Protein AF-A0A0F9RCV1-F1 (afdb_monomer_lite)

Organism: NCBI:txid412755

pLDDT: mean 79.88, std 15.78, range [42.22, 96.56]

Secondary structure (DSSP, 8-state):
--HHHHHHHHHHHHHHHHHHHHHHTT--HHHHHHHHHHHHHHHHHHT-TTS--TTS----

Foldseek 3Di:
DDPVVVLVVQLVVQLVVQLVVCVVVVHDSVVSNVVSNLVSQVVSVVVPVVRDRPSPDDPD

Sequence (60 aa):
MNDLGLQSLAFAKRYVSLTDALMSQGVAEAKAREEARATALIMMYHENPDNPCPLCGGDA

Radius of gyration: 13.0 Å; chains: 1; bounding box: 28×36×28 Å

Structure (mmCIF, N/CA/C/O backbone):
data_AF-A0A0F9RCV1-F1
#
_entry.id   AF-A0A0F9RCV1-F1
#
loop_
_atom_site.group_PDB
_atom_site.id
_atom_site.type_symbol
_atom_site.label_atom_id
_atom_site.label_alt_id
_atom_site.label_comp_id
_atom_site.label_asym_id
_atom_site.label_entity_id
_atom_site.label_seq_id
_atom_site.pdbx_PDB_ins_code
_atom_site.Cartn_x
_atom_site.Cartn_y
_atom_site.Cartn_z
_atom_site.occupancy
_atom_site.B_iso_or_equiv
_atom_site.auth_seq_id
_atom_site.auth_comp_id
_atom_site.auth_asym_id
_atom_site.auth_atom_id
_atom_site.pdbx_PDB_model_num
ATOM 1 N N . MET A 1 1 ? 14.770 14.905 -15.723 1.00 47.06 1 MET A N 1
ATOM 2 C CA . MET A 1 1 ? 14.322 14.315 -14.442 1.00 47.06 1 MET A CA 1
ATOM 3 C C . MET A 1 1 ? 14.730 12.857 -14.464 1.00 47.06 1 MET A C 1
ATOM 5 O O . MET A 1 1 ? 14.464 12.217 -15.470 1.00 47.06 1 MET A O 1
ATOM 9 N N . ASN A 1 2 ? 15.434 12.371 -13.438 1.00 51.69 2 ASN A N 1
ATOM 10 C CA . ASN A 1 2 ? 15.854 10.969 -13.385 1.00 51.69 2 ASN A CA 1
ATOM 11 C C . ASN A 1 2 ? 14.635 10.056 -13.237 1.00 51.69 2 ASN A C 1
ATOM 13 O O . ASN A 1 2 ? 13.739 10.349 -12.444 1.00 51.69 2 ASN A O 1
ATOM 17 N N . ASP A 1 3 ? 14.656 8.944 -13.962 1.00 74.31 3 ASP A N 1
ATOM 18 C CA . ASP A 1 3 ? 13.624 7.905 -13.961 1.00 74.31 3 ASP A CA 1
ATOM 19 C C . ASP A 1 3 ? 13.289 7.418 -12.534 1.00 74.31 3 ASP A C 1
ATOM 21 O O . ASP A 1 3 ? 12.127 7.294 -12.153 1.00 74.31 3 ASP A O 1
ATOM 25 N N . LEU A 1 4 ? 14.309 7.342 -11.671 1.00 72.12 4 LEU A N 1
ATOM 26 C CA . LEU A 1 4 ? 14.189 6.979 -10.255 1.00 72.12 4 LEU A CA 1
ATOM 27 C C . L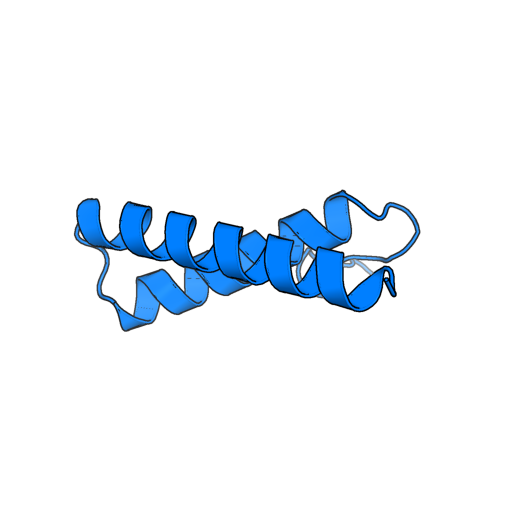EU A 1 4 ? 13.219 7.875 -9.458 1.00 72.12 4 LEU A C 1
ATOM 29 O O . LEU A 1 4 ? 12.511 7.404 -8.567 1.00 72.12 4 LEU A O 1
ATOM 33 N N . GLY A 1 5 ? 13.177 9.176 -9.765 1.00 77.56 5 GLY A N 1
ATOM 34 C CA . GLY A 1 5 ? 12.304 10.130 -9.075 1.00 77.56 5 GLY A CA 1
ATOM 35 C C . GLY A 1 5 ? 10.834 9.959 -9.461 1.00 77.56 5 GLY A C 1
ATOM 36 O O . GLY A 1 5 ? 9.955 10.044 -8.603 1.00 77.56 5 GLY A O 1
ATOM 37 N N . LEU A 1 6 ? 10.568 9.658 -10.735 1.00 83.31 6 LEU A N 1
ATOM 38 C CA . LEU A 1 6 ? 9.220 9.365 -11.229 1.00 83.31 6 LEU A CA 1
ATOM 39 C C . LEU A 1 6 ? 8.716 8.023 -10.690 1.00 83.31 6 LEU A C 1
ATOM 41 O O . LEU A 1 6 ? 7.578 7.949 -10.227 1.00 83.31 6 LEU A O 1
ATOM 45 N N . GLN A 1 7 ? 9.579 7.005 -10.660 1.00 80.06 7 GLN A N 1
ATOM 46 C CA . GLN A 1 7 ? 9.266 5.699 -10.080 1.00 80.06 7 GLN A CA 1
ATOM 47 C C . GLN A 1 7 ? 8.972 5.786 -8.573 1.00 80.06 7 GLN A C 1
ATOM 49 O O . GLN A 1 7 ? 7.973 5.242 -8.103 1.00 80.06 7 GLN A O 1
ATOM 54 N N . SER A 1 8 ? 9.777 6.542 -7.818 1.00 83.81 8 SER A N 1
ATOM 55 C CA . SER A 1 8 ? 9.560 6.749 -6.376 1.00 83.81 8 SER A CA 1
ATOM 56 C C . SER A 1 8 ? 8.245 7.482 -6.090 1.00 83.81 8 SER A C 1
ATOM 58 O O . SER A 1 8 ? 7.515 7.134 -5.160 1.00 83.81 8 SER A O 1
ATOM 60 N N . LEU A 1 9 ? 7.902 8.479 -6.913 1.00 87.31 9 LEU A N 1
ATOM 61 C CA . LEU A 1 9 ? 6.633 9.195 -6.802 1.00 87.31 9 LEU A CA 1
ATOM 62 C C . LEU A 1 9 ? 5.437 8.297 -7.156 1.00 87.31 9 LEU A C 1
ATOM 64 O O . LEU A 1 9 ? 4.401 8.364 -6.491 1.00 87.31 9 LEU A O 1
ATOM 68 N N . ALA A 1 10 ? 5.567 7.459 -8.187 1.00 86.25 10 ALA A N 1
ATOM 69 C CA . ALA A 1 10 ? 4.535 6.505 -8.583 1.00 86.25 10 ALA A CA 1
ATOM 70 C C . ALA A 1 10 ? 4.277 5.463 -7.484 1.00 86.25 10 ALA A C 1
ATOM 72 O O . ALA A 1 10 ? 3.119 5.206 -7.146 1.00 86.25 10 ALA A O 1
ATOM 73 N N . PHE A 1 11 ? 5.340 4.942 -6.864 1.00 87.50 11 PHE A N 1
ATOM 74 C CA . PHE A 1 11 ? 5.246 4.058 -5.705 1.00 87.50 11 PHE A CA 1
ATOM 75 C C . PHE A 1 11 ? 4.497 4.715 -4.546 1.00 87.50 11 PHE A C 1
ATOM 77 O O . PHE A 1 11 ? 3.520 4.158 -4.049 1.00 87.50 11 PHE A O 1
ATOM 84 N N . ALA A 1 12 ? 4.910 5.923 -4.146 1.00 89.75 12 ALA A N 1
ATOM 85 C CA . ALA A 1 12 ? 4.313 6.627 -3.014 1.00 89.75 12 ALA A CA 1
ATOM 86 C C . ALA A 1 12 ? 2.807 6.865 -3.212 1.00 89.75 12 ALA A C 1
ATOM 88 O O . ALA A 1 12 ? 2.016 6.616 -2.303 1.00 89.75 12 ALA A O 1
ATOM 89 N N . LYS A 1 13 ? 2.395 7.281 -4.418 1.00 90.25 13 LYS A N 1
ATOM 90 C CA . LYS A 1 13 ? 0.976 7.475 -4.755 1.00 90.25 13 LYS A CA 1
ATOM 91 C C . LYS A 1 13 ? 0.173 6.177 -4.649 1.00 90.25 13 LYS A C 1
ATOM 93 O O . LYS A 1 13 ? -0.909 6.180 -4.066 1.00 90.25 13 LYS A O 1
ATOM 98 N N . ARG A 1 14 ? 0.699 5.071 -5.188 1.00 89.44 14 ARG A N 1
ATOM 99 C CA . ARG A 1 14 ? 0.039 3.755 -5.129 1.00 89.44 14 ARG A CA 1
ATOM 100 C C . ARG A 1 14 ? -0.066 3.238 -3.700 1.00 89.44 14 ARG A C 1
ATOM 102 O O . ARG A 1 14 ? -1.133 2.794 -3.294 1.00 89.44 14 ARG A O 1
ATOM 109 N N . TYR A 1 15 ? 1.013 3.350 -2.932 1.00 92.19 15 TYR A N 1
ATOM 110 C CA . TYR A 1 15 ? 1.057 2.927 -1.538 1.00 92.19 15 TYR A CA 1
ATOM 111 C C . TYR A 1 15 ? 0.005 3.640 -0.675 1.00 92.19 15 TYR A C 1
ATOM 113 O O . TYR A 1 15 ? -0.738 2.979 0.051 1.00 92.19 15 TYR A O 1
ATOM 121 N N . VAL A 1 16 ? -0.104 4.969 -0.787 1.00 93.44 16 VAL A N 1
ATOM 122 C CA . VAL A 1 16 ? -1.111 5.750 -0.046 1.00 93.44 16 VAL A CA 1
ATOM 123 C C . VAL A 1 16 ? -2.522 5.325 -0.451 1.00 93.44 16 VAL A C 1
ATOM 125 O O . VAL A 1 16 ? -3.317 4.963 0.410 1.00 93.44 16 VAL A O 1
ATOM 128 N N . SER A 1 17 ? -2.801 5.252 -1.758 1.00 94.44 17 SER A N 1
ATOM 129 C CA . SER A 1 17 ? -4.122 4.854 -2.258 1.00 94.44 17 SER A CA 1
ATOM 130 C C . SER A 1 17 ? -4.546 3.456 -1.792 1.00 94.44 17 SER A C 1
ATOM 132 O O . SER A 1 17 ? -5.718 3.251 -1.482 1.00 94.44 17 SER A O 1
ATOM 134 N N . LEU A 1 18 ? -3.622 2.491 -1.753 1.00 93.38 18 LEU A N 1
ATOM 135 C CA . LEU A 1 18 ? -3.894 1.131 -1.277 1.00 93.38 18 LEU A CA 1
ATOM 136 C C . LEU A 1 18 ? -4.120 1.092 0.234 1.00 93.38 18 LEU A C 1
ATOM 138 O O . LEU A 1 18 ? -5.033 0.416 0.702 1.00 93.38 18 LEU A O 1
ATOM 142 N N . THR A 1 19 ? -3.319 1.840 0.993 1.00 96.19 19 THR A N 1
ATOM 143 C CA . THR A 1 19 ? -3.461 1.919 2.451 1.00 96.19 19 THR A CA 1
ATOM 144 C C . THR A 1 19 ? -4.827 2.501 2.821 1.00 96.19 19 THR A C 1
ATOM 146 O O . THR A 1 19 ? -5.543 1.906 3.625 1.00 96.19 19 THR A O 1
ATOM 149 N N . ASP A 1 20 ? -5.238 3.598 2.181 1.00 96.25 20 ASP A N 1
ATOM 150 C CA . ASP A 1 20 ? -6.543 4.231 2.409 1.00 96.25 20 ASP A CA 1
ATOM 151 C C . ASP A 1 20 ? -7.704 3.300 2.024 1.00 96.25 20 ASP A C 1
ATOM 153 O O . ASP A 1 20 ? -8.684 3.164 2.764 1.00 96.25 20 ASP A O 1
ATOM 157 N N . ALA A 1 21 ? -7.576 2.583 0.902 1.00 96.06 21 ALA A N 1
ATOM 158 C CA . ALA A 1 21 ? -8.569 1.604 0.472 1.00 96.06 21 ALA A CA 1
ATOM 159 C C . ALA A 1 21 ? -8.710 0.438 1.466 1.00 96.06 21 ALA A C 1
ATOM 161 O O . ALA A 1 21 ? -9.825 -0.007 1.731 1.00 96.06 21 ALA A O 1
ATOM 162 N N . LEU A 1 22 ? -7.614 -0.049 2.050 1.00 94.69 22 LEU A N 1
ATOM 163 C CA . LEU A 1 22 ? -7.649 -1.122 3.049 1.00 94.69 22 LEU A CA 1
ATOM 164 C C . LEU A 1 22 ? -8.213 -0.635 4.389 1.00 94.69 22 LEU A C 1
ATOM 166 O O . LEU A 1 22 ? -9.046 -1.310 4.993 1.00 94.69 22 LEU A O 1
ATOM 170 N N . MET A 1 23 ? -7.829 0.562 4.833 1.00 96.00 23 MET A N 1
ATOM 171 C CA . MET A 1 23 ? -8.368 1.147 6.064 1.00 96.00 23 MET A CA 1
ATOM 172 C C . MET A 1 23 ? -9.873 1.417 5.961 1.00 96.00 23 MET A C 1
ATOM 174 O O . MET A 1 23 ? -10.604 1.144 6.911 1.00 96.00 23 MET A O 1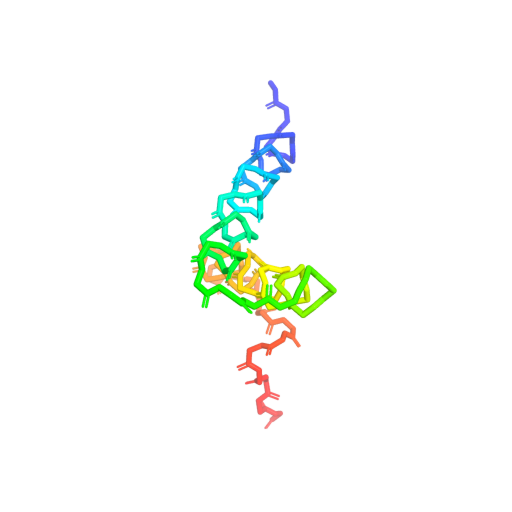
ATOM 178 N N . SER A 1 24 ? -10.369 1.872 4.804 1.00 96.56 24 SER A N 1
ATOM 179 C CA . SER A 1 24 ? -11.815 2.068 4.585 1.00 96.56 24 SER A CA 1
ATOM 180 C C . SER A 1 24 ? -12.625 0.763 4.581 1.00 96.56 24 SER A C 1
ATOM 182 O O . SER A 1 24 ? -13.824 0.788 4.843 1.00 96.56 24 SER A O 1
ATOM 184 N N . GLN A 1 25 ? -11.969 -0.383 4.368 1.00 95.12 25 GLN A N 1
ATOM 185 C CA . GLN A 1 25 ? -12.552 -1.722 4.523 1.00 95.12 25 GLN A CA 1
ATOM 186 C C . GLN A 1 25 ? -12.481 -2.249 5.968 1.00 95.12 25 GLN A C 1
ATOM 188 O O . GLN A 1 25 ? -12.887 -3.378 6.236 1.00 95.12 25 GLN A O 1
ATOM 193 N N . GLY A 1 26 ? -11.970 -1.451 6.911 1.00 95.44 26 GLY A N 1
ATOM 194 C CA . GLY A 1 26 ? -11.838 -1.826 8.318 1.00 95.44 26 GLY A CA 1
ATOM 195 C C . GLY A 1 26 ? -10.563 -2.606 8.649 1.00 95.44 26 GLY A C 1
ATOM 196 O O . GLY A 1 26 ? -10.461 -3.174 9.736 1.00 95.44 26 GLY A O 1
ATOM 197 N N . VAL A 1 27 ? -9.576 -2.646 7.746 1.00 95.50 27 VAL A N 1
ATOM 198 C CA . VAL A 1 27 ? -8.267 -3.243 8.042 1.00 95.50 27 VAL A CA 1
ATOM 199 C C . VAL A 1 27 ? -7.498 -2.325 8.993 1.00 95.50 27 VAL A C 1
ATOM 201 O O . VAL A 1 27 ? -7.381 -1.124 8.755 1.00 95.50 27 VAL A O 1
ATOM 204 N N . ALA A 1 28 ? -6.940 -2.894 10.064 1.00 96.25 28 ALA A N 1
ATOM 205 C CA . ALA A 1 28 ? -6.102 -2.152 11.001 1.00 96.25 28 ALA A CA 1
ATOM 206 C C . ALA A 1 28 ? -4.923 -1.482 10.277 1.00 96.25 28 ALA A C 1
ATOM 208 O O . ALA A 1 28 ? -4.268 -2.118 9.453 1.00 96.25 28 ALA A O 1
ATOM 209 N N . GLU A 1 29 ? -4.613 -0.233 10.629 1.00 92.62 29 GLU A N 1
ATOM 210 C CA . GLU A 1 29 ? -3.604 0.596 9.951 1.00 92.62 29 GLU A CA 1
ATOM 211 C C . GLU A 1 29 ? -2.256 -0.120 9.764 1.00 92.62 29 GLU A C 1
ATOM 213 O O . GLU A 1 29 ? -1.687 -0.094 8.674 1.00 92.62 29 GLU A O 1
ATOM 218 N N . ALA A 1 30 ? -1.764 -0.814 10.797 1.00 92.81 30 ALA A N 1
ATOM 219 C CA . ALA A 1 30 ? -0.507 -1.559 10.722 1.00 92.81 30 ALA A CA 1
ATOM 220 C C . ALA A 1 30 ? -0.535 -2.643 9.629 1.00 92.81 30 ALA A C 1
ATOM 222 O O . ALA A 1 30 ? 0.397 -2.738 8.833 1.00 92.81 30 ALA A O 1
ATOM 223 N N . LYS A 1 31 ? -1.638 -3.397 9.542 1.00 93.31 31 LYS A N 1
ATOM 224 C CA . LYS A 1 31 ? -1.834 -4.434 8.524 1.00 93.31 31 LYS A CA 1
ATOM 225 C C . LYS A 1 31 ? -2.081 -3.826 7.143 1.00 93.31 31 LYS A C 1
ATOM 227 O O . LYS A 1 31 ? -1.518 -4.292 6.163 1.00 93.31 31 LYS A O 1
ATOM 232 N N . ALA A 1 32 ? -2.865 -2.751 7.058 1.00 94.31 32 ALA A N 1
ATOM 233 C CA . ALA A 1 32 ? -3.125 -2.046 5.804 1.00 94.31 32 ALA A CA 1
ATOM 234 C C . ALA A 1 32 ? -1.825 -1.549 5.155 1.00 94.31 32 ALA A C 1
ATOM 236 O O . ALA A 1 32 ? -1.634 -1.709 3.953 1.00 94.31 32 ALA A O 1
ATOM 237 N N . ARG A 1 33 ? -0.903 -1.003 5.956 1.00 93.12 33 ARG A N 1
ATOM 238 C CA . ARG A 1 33 ? 0.418 -0.559 5.491 1.00 93.12 33 ARG A CA 1
ATOM 239 C C . ARG A 1 33 ? 1.297 -1.710 5.013 1.00 93.12 33 ARG A C 1
ATOM 241 O O . ARG A 1 33 ? 1.974 -1.574 3.999 1.00 93.12 33 ARG A O 1
ATOM 248 N N . GLU A 1 34 ? 1.306 -2.829 5.727 1.00 92.62 34 GLU A N 1
ATOM 249 C CA . GLU A 1 34 ? 2.090 -4.005 5.341 1.00 92.62 34 GLU A CA 1
ATOM 250 C C . GLU A 1 34 ? 1.629 -4.567 3.987 1.00 92.62 34 GLU A C 1
ATOM 252 O O . GLU A 1 34 ? 2.429 -4.686 3.056 1.00 92.62 34 GLU A O 1
ATOM 257 N N . GLU A 1 35 ? 0.323 -4.795 3.845 1.00 89.44 35 GLU A N 1
ATOM 258 C CA . GLU A 1 35 ? -0.304 -5.323 2.627 1.00 89.44 35 GLU A CA 1
ATOM 259 C C . GLU A 1 35 ? -0.165 -4.347 1.444 1.00 89.44 35 GLU A C 1
ATOM 261 O O . GLU A 1 35 ? 0.184 -4.740 0.325 1.00 89.44 35 GLU A O 1
ATOM 266 N N . ALA A 1 36 ? -0.366 -3.045 1.684 1.00 92.00 36 ALA A N 1
ATOM 267 C CA . ALA A 1 36 ? -0.187 -2.010 0.669 1.00 92.00 36 ALA A CA 1
ATOM 268 C C . ALA A 1 36 ? 1.269 -1.913 0.200 1.00 92.00 36 ALA A C 1
ATOM 270 O O . ALA A 1 36 ? 1.518 -1.714 -0.990 1.00 92.00 36 ALA A O 1
ATOM 271 N N . ARG A 1 37 ? 2.243 -2.074 1.107 1.00 88.69 37 ARG A N 1
ATOM 272 C CA . ARG A 1 37 ? 3.669 -2.074 0.761 1.00 88.69 37 ARG A CA 1
ATOM 273 C C . ARG A 1 37 ? 4.023 -3.277 -0.104 1.00 88.69 37 ARG A C 1
ATOM 275 O O . ARG A 1 37 ? 4.673 -3.090 -1.130 1.00 88.69 37 ARG A O 1
ATOM 282 N N . ALA A 1 38 ? 3.598 -4.478 0.289 1.00 87.38 38 ALA A N 1
ATOM 283 C CA . ALA A 1 38 ? 3.838 -5.693 -0.485 1.00 87.38 38 ALA A CA 1
ATOM 284 C C . ALA A 1 38 ? 3.237 -5.569 -1.893 1.00 87.38 38 ALA A C 1
ATOM 286 O O . ALA A 1 38 ? 3.939 -5.746 -2.886 1.00 87.38 38 ALA A O 1
ATOM 287 N N . THR A 1 39 ? 1.976 -5.141 -1.982 1.00 87.44 39 THR A N 1
ATOM 288 C CA . THR A 1 39 ? 1.270 -4.949 -3.256 1.00 87.44 39 THR A CA 1
ATOM 289 C C . THR A 1 39 ? 1.949 -3.898 -4.139 1.00 87.44 39 THR A C 1
ATOM 291 O O . THR A 1 39 ? 2.200 -4.148 -5.317 1.00 87.44 39 THR A O 1
ATOM 294 N N . ALA A 1 40 ? 2.298 -2.731 -3.587 1.00 86.00 40 ALA A N 1
ATOM 295 C CA . ALA A 1 40 ? 2.942 -1.661 -4.348 1.00 86.00 40 ALA A CA 1
ATOM 296 C C . ALA A 1 40 ? 4.327 -2.071 -4.878 1.00 86.00 40 ALA A C 1
ATOM 298 O O . ALA A 1 40 ? 4.685 -1.690 -5.993 1.00 86.00 40 ALA A O 1
ATOM 299 N N . LEU A 1 41 ? 5.084 -2.865 -4.111 1.00 83.12 41 LEU A N 1
ATOM 300 C CA . LEU A 1 41 ? 6.354 -3.433 -4.564 1.00 83.12 41 LEU A CA 1
ATOM 301 C C . LEU A 1 41 ? 6.125 -4.425 -5.706 1.00 83.12 41 LEU A C 1
ATOM 303 O O . LEU A 1 41 ? 6.720 -4.257 -6.766 1.00 83.12 41 LEU A O 1
ATOM 307 N N . ILE A 1 42 ? 5.227 -5.399 -5.531 1.00 82.62 42 ILE A N 1
ATOM 308 C CA . ILE A 1 42 ? 4.897 -6.397 -6.562 1.00 82.62 42 ILE A CA 1
ATOM 309 C C . ILE A 1 42 ? 4.531 -5.714 -7.884 1.00 82.62 42 ILE A C 1
ATOM 311 O O . ILE A 1 42 ? 5.066 -6.078 -8.926 1.00 82.62 42 ILE A O 1
ATOM 315 N N . MET A 1 43 ? 3.692 -4.674 -7.844 1.00 79.75 43 MET A N 1
ATOM 316 C CA . MET A 1 43 ? 3.305 -3.919 -9.040 1.00 79.75 43 MET A CA 1
ATOM 317 C C . MET A 1 43 ? 4.491 -3.238 -9.736 1.00 79.75 43 MET A C 1
ATOM 319 O O . MET A 1 43 ? 4.558 -3.265 -10.960 1.00 79.75 43 MET A O 1
ATOM 323 N N . MET A 1 44 ? 5.436 -2.651 -8.991 1.00 76.88 44 MET A N 1
ATOM 324 C CA . MET A 1 44 ? 6.630 -2.032 -9.592 1.00 76.88 44 MET A CA 1
ATOM 325 C C . MET A 1 44 ? 7.545 -3.047 -10.279 1.00 76.88 44 MET A C 1
ATOM 327 O O . MET A 1 44 ? 8.150 -2.731 -11.305 1.00 76.88 44 MET A O 1
ATOM 331 N N . TYR A 1 45 ? 7.669 -4.246 -9.710 1.00 71.25 45 TYR A N 1
ATOM 332 C CA . TYR A 1 45 ? 8.471 -5.311 -10.306 1.00 71.25 45 TYR A CA 1
ATOM 333 C C . TYR A 1 45 ? 7.748 -5.976 -11.484 1.00 71.25 45 TYR A C 1
ATOM 335 O O . TYR A 1 45 ? 8.384 -6.278 -12.482 1.00 71.25 45 TYR A O 1
ATOM 343 N N . HIS A 1 46 ? 6.420 -6.125 -11.442 1.00 68.38 46 HIS A N 1
ATOM 344 C CA . HIS A 1 46 ? 5.638 -6.602 -12.593 1.00 68.38 46 HIS A CA 1
ATOM 345 C C . HIS A 1 46 ? 5.713 -5.662 -13.805 1.00 68.38 46 HIS A C 1
ATOM 347 O O . HIS A 1 46 ? 5.645 -6.117 -14.943 1.00 68.38 46 HIS A O 1
ATOM 353 N N . GLU A 1 47 ? 5.865 -4.356 -13.580 1.00 66.38 47 GLU A N 1
ATOM 354 C CA . GLU A 1 47 ? 6.056 -3.370 -14.651 1.00 66.38 47 GLU A CA 1
ATOM 355 C C . GLU A 1 47 ? 7.481 -3.379 -15.238 1.00 66.38 47 GLU A C 1
ATOM 357 O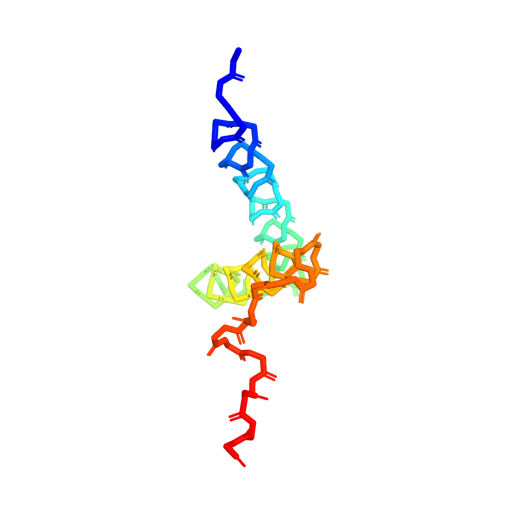 O . GLU A 1 47 ? 7.709 -2.768 -16.279 1.00 66.38 47 GLU A O 1
ATOM 362 N N . ASN A 1 48 ? 8.422 -4.098 -14.615 1.00 62.47 48 ASN A N 1
ATOM 363 C CA . ASN A 1 48 ? 9.793 -4.285 -15.087 1.00 62.47 48 ASN A CA 1
ATOM 364 C C . ASN A 1 48 ? 10.088 -5.785 -15.277 1.00 62.47 48 ASN A C 1
ATOM 366 O O . ASN A 1 48 ? 10.648 -6.407 -14.374 1.00 62.47 48 ASN A O 1
ATOM 370 N N . PRO A 1 49 ? 9.759 -6.379 -16.440 1.00 57.91 49 PRO A N 1
ATOM 371 C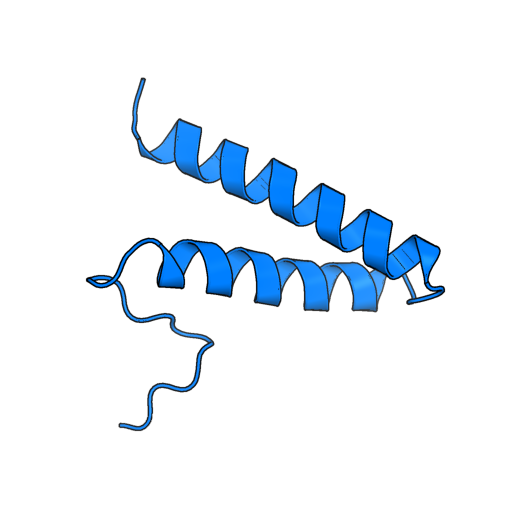 CA . PRO A 1 49 ? 9.914 -7.819 -16.681 1.00 57.91 49 PRO A CA 1
ATOM 372 C C . PRO A 1 49 ? 11.362 -8.328 -16.555 1.00 57.91 49 PRO A C 1
ATOM 374 O O . PRO A 1 49 ? 11.568 -9.517 -16.334 1.00 57.91 49 PRO A O 1
ATOM 377 N N . ASP A 1 50 ? 12.353 -7.438 -16.640 1.00 63.50 50 ASP A N 1
ATOM 378 C CA . ASP A 1 50 ? 13.775 -7.757 -16.455 1.00 63.50 50 ASP A CA 1
ATOM 379 C C . ASP A 1 50 ? 14.229 -7.748 -14.981 1.00 63.50 50 ASP A C 1
ATOM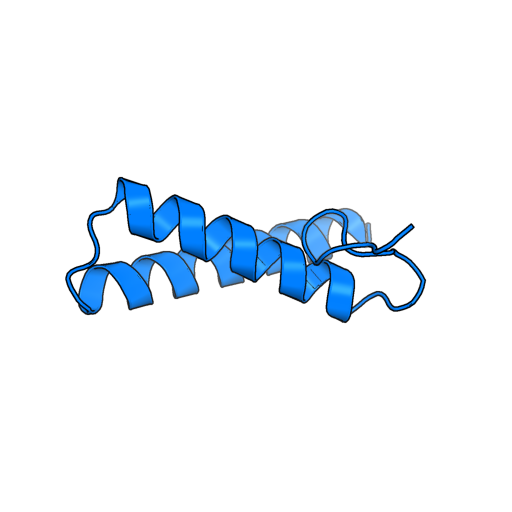 381 O O . ASP A 1 50 ? 15.378 -8.079 -14.686 1.00 63.50 50 ASP A O 1
ATOM 385 N N . ASN A 1 51 ? 13.364 -7.351 -14.039 1.00 61.00 51 ASN A N 1
ATOM 386 C CA . ASN A 1 51 ? 13.690 -7.259 -12.618 1.00 61.00 51 ASN A CA 1
ATOM 387 C C . ASN A 1 51 ? 12.825 -8.243 -11.811 1.00 61.00 51 ASN A C 1
ATOM 389 O O . ASN A 1 51 ? 11.669 -7.932 -11.504 1.00 61.00 51 ASN A O 1
ATOM 393 N N . PRO A 1 52 ? 13.343 -9.437 -11.469 1.00 59.19 52 PRO A N 1
ATOM 394 C CA . PRO A 1 52 ? 12.562 -10.447 -10.774 1.00 59.19 52 PRO A CA 1
ATOM 395 C C . PRO A 1 52 ? 12.101 -9.908 -9.421 1.00 59.19 52 PRO A C 1
ATOM 397 O O . PRO A 1 52 ? 12.899 -9.479 -8.590 1.00 59.19 52 PRO A O 1
ATOM 400 N N . CYS A 1 53 ? 10.788 -9.927 -9.213 1.00 60.22 53 CYS A N 1
ATOM 401 C CA . CYS A 1 53 ? 10.154 -9.498 -7.978 1.00 60.22 53 CYS A CA 1
ATOM 402 C C . CYS A 1 53 ? 10.627 -10.376 -6.801 1.00 60.22 53 CYS A C 1
ATOM 404 O O . CYS A 1 53 ? 10.219 -11.537 -6.714 1.00 60.22 53 CYS A O 1
ATOM 406 N N . PRO A 1 54 ? 11.416 -9.847 -5.845 1.00 60.19 54 PRO A N 1
ATOM 407 C CA . PRO A 1 54 ? 11.986 -10.639 -4.750 1.00 60.19 54 PRO A C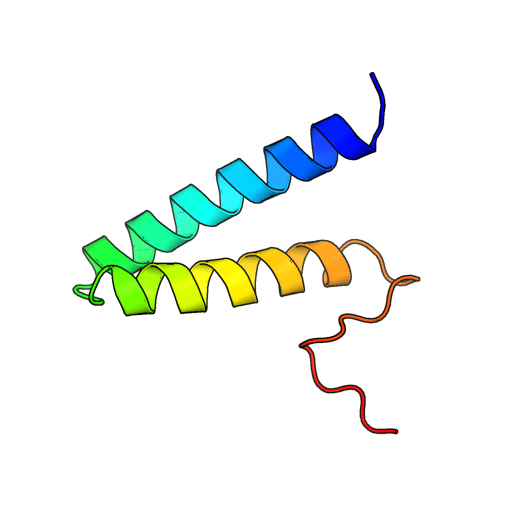A 1
ATOM 408 C C . PRO A 1 54 ? 10.931 -11.164 -3.759 1.00 60.19 54 PRO A C 1
ATOM 410 O O . PRO A 1 54 ? 11.240 -12.001 -2.918 1.00 60.19 54 PRO A O 1
ATOM 413 N N . LEU A 1 55 ? 9.690 -10.672 -3.848 1.00 62.78 55 LEU A N 1
ATOM 414 C CA . LEU A 1 55 ? 8.559 -11.060 -2.999 1.00 62.78 55 LEU A CA 1
ATOM 415 C C . LEU A 1 55 ? 7.554 -11.983 -3.701 1.00 62.78 55 LEU A C 1
ATOM 417 O O . LEU A 1 55 ? 6.671 -12.519 -3.040 1.00 62.78 55 LEU A O 1
ATOM 421 N N . CYS A 1 56 ? 7.661 -12.173 -5.018 1.00 61.81 56 CYS A N 1
ATOM 422 C CA . CYS A 1 56 ? 6.645 -12.873 -5.809 1.00 61.81 56 CYS A CA 1
ATOM 423 C C . CYS A 1 56 ? 6.827 -14.400 -5.836 1.00 61.81 56 CYS A C 1
ATOM 425 O O . CYS A 1 56 ? 6.183 -15.065 -6.639 1.00 61.81 56 CYS A O 1
ATOM 427 N N . GLY A 1 57 ? 7.680 -14.955 -4.968 1.00 56.47 57 GLY A N 1
ATOM 428 C CA . GLY A 1 57 ? 8.032 -16.371 -5.005 1.00 56.47 57 GLY A CA 1
ATOM 429 C C . GLY A 1 57 ? 8.887 -16.672 -6.230 1.00 56.47 57 GLY A C 1
ATOM 430 O O . GLY A 1 57 ? 8.400 -17.163 -7.241 1.00 56.47 57 GLY A O 1
ATOM 431 N N . GLY A 1 58 ? 10.179 -16.357 -6.144 1.00 48.47 58 GLY A N 1
ATOM 432 C CA . GLY A 1 58 ? 11.143 -17.060 -6.976 1.00 48.47 58 GLY A CA 1
ATOM 433 C C . GLY A 1 58 ? 11.231 -18.484 -6.448 1.00 48.47 58 GLY A C 1
ATOM 434 O O . GLY A 1 58 ? 11.888 -18.706 -5.432 1.00 48.47 58 GLY A O 1
ATOM 435 N N . ASP A 1 59 ? 10.547 -19.428 -7.090 1.00 46.59 59 ASP A N 1
ATOM 436 C CA . ASP A 1 59 ? 11.037 -20.801 -7.065 1.00 46.59 59 ASP A CA 1
ATOM 437 C C . ASP A 1 59 ? 12.446 -20.770 -7.677 1.00 46.59 59 ASP A C 1
ATOM 439 O O . ASP A 1 59 ? 12.660 -20.208 -8.756 1.00 46.59 59 ASP A O 1
ATOM 443 N N . ALA A 1 60 ? 13.409 -21.274 -6.910 1.00 42.22 60 ALA A N 1
ATOM 444 C CA . ALA A 1 60 ? 14.765 -21.544 -7.370 1.00 42.22 60 ALA A CA 1
ATOM 445 C C . ALA A 1 60 ? 14.779 -22.619 -8.467 1.00 42.22 60 ALA A C 1
ATOM 447 O O . ALA A 1 60 ? 13.887 -23.499 -8.449 1.00 42.22 60 ALA A O 1
#